Protein AF-A0A067PZL8-F1 (afdb_monomer)

Radius of gyration: 20.82 Å; Cα contacts (8 Å, |Δi|>4): 87; chains: 1; bounding box: 60×32×52 Å

pLDDT: mean 76.13, std 16.96, range [37.19, 97.25]

Solvent-accessible surface area (backbone atoms only — not comparable to full-atom values): 8693 Å² total; per-residue (Å²): 129,92,82,82,88,76,84,77,50,92,86,81,58,78,81,90,49,63,36,26,36,32,32,42,89,83,39,76,43,82,47,60,41,61,70,48,43,75,84,27,68,65,47,45,54,50,44,66,73,68,46,89,41,34,94,93,48,44,49,73,38,87,88,40,49,57,69,58,50,53,54,52,46,44,72,69,36,77,72,60,68,80,75,63,91,66,99,60,77,64,63,60,61,50,48,51,50,49,49,49,5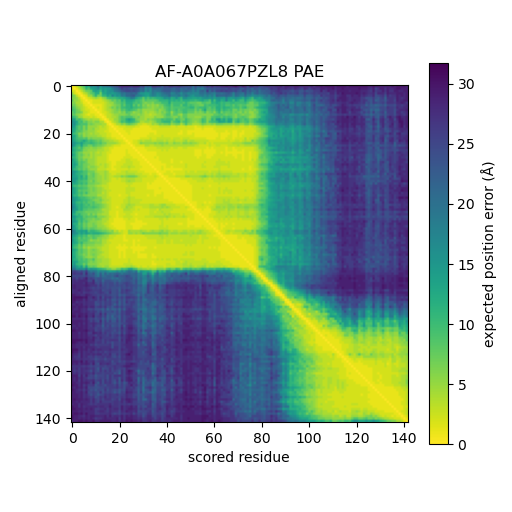3,45,49,52,47,50,51,51,46,53,57,45,70,43,89,67,78,83,49,72,70,56,40,69,74,62,34,69,70,53,46,52,53,45,53,48,54,42,57,77,76,105

Organism: NCBI:txid933084

Structure (mmCIF, N/CA/C/O backbone):
data_AF-A0A067PZL8-F1
#
_entry.id   AF-A0A067PZL8-F1
#
loop_
_atom_site.group_PDB
_atom_site.id
_atom_site.type_symbol
_atom_site.label_atom_id
_atom_site.label_alt_id
_atom_site.label_comp_id
_atom_site.label_asym_id
_atom_site.label_entity_id
_atom_site.label_seq_id
_atom_site.pdbx_PDB_ins_code
_atom_site.Cartn_x
_atom_site.Ca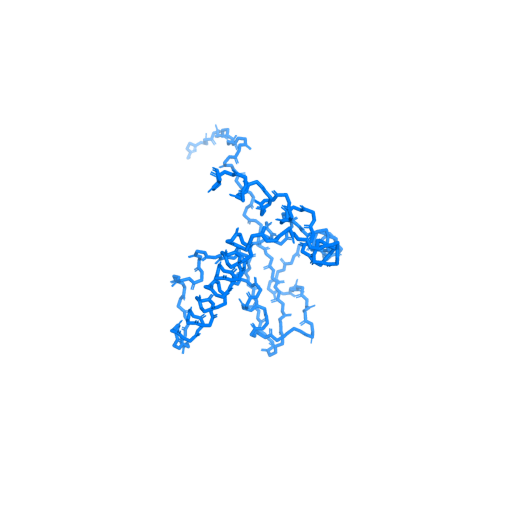rtn_y
_atom_site.Cartn_z
_atom_site.occupancy
_atom_site.B_iso_or_equiv
_atom_site.auth_seq_id
_atom_site.auth_comp_id
_atom_site.auth_asym_id
_atom_site.auth_atom_id
_atom_site.pdbx_PDB_model_num
ATOM 1 N N . THR A 1 1 ? 37.450 18.765 -4.321 1.00 49.88 1 THR A N 1
ATOM 2 C CA . THR A 1 1 ? 36.193 18.873 -3.545 1.00 49.88 1 THR A CA 1
ATOM 3 C C . THR A 1 1 ? 36.435 18.265 -2.181 1.00 49.88 1 THR A C 1
ATOM 5 O O . THR A 1 1 ? 37.011 17.182 -2.153 1.00 49.88 1 THR A O 1
ATOM 8 N N . PRO A 1 2 ? 36.095 18.931 -1.064 1.00 54.38 2 PRO A N 1
ATOM 9 C CA . PRO A 1 2 ? 36.247 18.317 0.251 1.00 54.38 2 PRO A CA 1
ATOM 10 C C . PRO A 1 2 ? 35.328 17.092 0.353 1.00 54.38 2 PRO A C 1
ATOM 12 O O . PRO A 1 2 ? 34.160 17.152 -0.030 1.00 54.38 2 PRO A O 1
ATOM 15 N N . VAL A 1 3 ? 35.878 15.972 0.822 1.00 67.19 3 VAL A N 1
ATOM 16 C CA . VAL A 1 3 ? 35.130 14.735 1.067 1.00 67.19 3 VAL A CA 1
ATOM 17 C C . VAL A 1 3 ? 34.622 14.794 2.501 1.00 67.19 3 VAL A C 1
ATOM 19 O O . VAL A 1 3 ? 35.413 14.781 3.440 1.00 67.19 3 VAL A O 1
ATOM 22 N N . PHE A 1 4 ? 33.306 14.894 2.673 1.00 73.44 4 PHE A N 1
ATOM 23 C CA . PHE A 1 4 ? 32.678 14.862 3.990 1.00 73.44 4 PHE A CA 1
ATOM 24 C C . PHE A 1 4 ? 32.403 13.415 4.399 1.00 73.44 4 PHE A C 1
ATOM 26 O O . PHE A 1 4 ? 31.671 12.695 3.722 1.00 73.44 4 PHE A O 1
ATOM 33 N N . THR A 1 5 ? 32.952 12.993 5.532 1.00 75.12 5 THR A N 1
ATOM 34 C CA . THR A 1 5 ? 32.583 11.745 6.205 1.00 75.12 5 THR A CA 1
ATOM 35 C C . THR A 1 5 ? 31.491 12.041 7.233 1.00 75.12 5 THR A C 1
ATOM 37 O O . THR A 1 5 ? 31.762 12.412 8.371 1.00 75.12 5 THR A O 1
ATOM 40 N N . ALA A 1 6 ? 30.225 11.913 6.827 1.00 82.94 6 ALA A N 1
ATOM 41 C CA . ALA A 1 6 ? 29.077 12.110 7.714 1.00 82.94 6 ALA A CA 1
ATOM 42 C C . ALA A 1 6 ? 28.633 10.784 8.355 1.00 82.94 6 ALA A C 1
ATOM 44 O O . ALA A 1 6 ? 28.420 9.789 7.657 1.00 82.94 6 ALA A O 1
ATOM 45 N N . LYS A 1 7 ? 28.446 10.766 9.683 1.00 88.06 7 LYS A N 1
ATOM 46 C CA . LYS A 1 7 ? 27.805 9.640 10.380 1.00 88.06 7 LYS A CA 1
ATOM 47 C C . LYS A 1 7 ? 26.302 9.677 10.094 1.00 88.06 7 LYS A C 1
ATOM 49 O O . LYS A 1 7 ? 25.656 10.707 10.267 1.00 88.06 7 LYS A O 1
ATOM 54 N N . LYS A 1 8 ? 25.740 8.543 9.676 1.00 86.62 8 LYS A N 1
ATOM 55 C CA . LYS A 1 8 ? 24.291 8.383 9.505 1.00 86.62 8 LYS A CA 1
ATOM 56 C C . LYS A 1 8 ? 23.610 8.386 10.872 1.00 86.62 8 LYS A C 1
ATOM 58 O O . LYS A 1 8 ? 24.098 7.746 11.803 1.00 86.62 8 LYS A O 1
ATOM 63 N N . HIS A 1 9 ? 22.490 9.093 10.985 1.00 81.38 9 HIS A N 1
ATOM 64 C CA . HIS A 1 9 ? 21.684 9.069 12.200 1.00 81.38 9 HIS A CA 1
ATOM 65 C C . HIS A 1 9 ? 21.006 7.701 12.343 1.00 81.38 9 HIS A C 1
ATOM 67 O O . HIS A 1 9 ? 20.399 7.213 11.399 1.00 81.38 9 HIS A O 1
ATOM 73 N N . GLU A 1 10 ? 21.071 7.089 13.522 1.00 72.81 10 GLU A N 1
ATOM 74 C CA . GLU A 1 10 ? 20.609 5.707 13.731 1.00 72.81 10 GLU A CA 1
ATOM 75 C C . GLU A 1 10 ? 19.084 5.565 13.570 1.00 72.81 10 GLU A C 1
ATOM 77 O O . GLU A 1 10 ? 18.612 4.609 12.966 1.00 72.81 10 GLU A O 1
ATOM 82 N N . THR A 1 11 ? 18.317 6.557 14.035 1.00 53.03 11 THR A N 1
ATOM 83 C CA . THR A 1 11 ? 16.843 6.573 13.940 1.00 53.03 11 THR A CA 1
ATOM 84 C C . THR A 1 11 ? 16.280 7.300 12.712 1.00 53.03 11 THR A C 1
ATOM 86 O O . THR A 1 11 ? 15.305 6.846 12.125 1.00 53.03 11 THR A O 1
ATOM 89 N N . PHE A 1 12 ? 16.871 8.434 12.319 1.00 70.94 12 PHE A N 1
ATOM 90 C CA . PHE A 1 12 ? 16.334 9.342 11.296 1.00 70.94 12 PHE A CA 1
ATOM 91 C C . PHE A 1 12 ? 17.168 9.345 10.004 1.00 70.94 12 PHE A C 1
ATOM 93 O O . PHE A 1 12 ? 17.343 10.379 9.365 1.00 70.94 12 PHE A O 1
ATOM 100 N N . TYR A 1 13 ? 17.708 8.186 9.618 1.00 73.06 13 TYR A N 1
ATOM 101 C CA . TYR A 1 13 ? 18.316 7.960 8.303 1.00 73.06 13 TYR A CA 1
ATOM 102 C C . TYR A 1 13 ? 17.519 6.880 7.570 1.00 73.06 13 TYR A C 1
ATOM 104 O O . TYR A 1 13 ? 17.879 5.702 7.548 1.00 73.06 13 TYR A O 1
ATOM 112 N N . PHE A 1 14 ? 16.368 7.284 7.038 1.00 71.06 14 PHE A N 1
ATOM 113 C CA . PHE A 1 14 ? 15.442 6.367 6.386 1.00 71.06 14 PHE A CA 1
ATOM 114 C C . PHE A 1 14 ? 16.007 5.853 5.061 1.00 71.06 14 PHE A C 1
ATOM 116 O O . PHE A 1 14 ? 16.685 6.575 4.328 1.00 71.06 14 PHE A O 1
ATOM 123 N N . ARG A 1 15 ? 15.712 4.588 4.751 1.00 68.62 15 ARG A N 1
ATOM 124 C CA . ARG A 1 15 ? 15.950 4.029 3.421 1.00 68.62 15 ARG A CA 1
ATOM 125 C C . ARG A 1 15 ? 14.792 4.441 2.519 1.00 68.62 15 ARG A C 1
ATOM 127 O O . ARG A 1 15 ? 13.658 4.035 2.754 1.00 68.62 15 ARG A O 1
ATOM 134 N N . ASP A 1 16 ? 15.089 5.274 1.528 1.00 72.81 16 ASP A N 1
ATOM 135 C CA . ASP A 1 16 ? 14.128 5.765 0.536 1.00 72.81 16 ASP A CA 1
ATOM 136 C C . ASP A 1 16 ? 13.915 4.720 -0.574 1.00 72.81 16 ASP A C 1
ATOM 138 O O . ASP A 1 16 ? 14.299 4.892 -1.731 1.00 72.81 16 ASP A O 1
ATOM 142 N N . GLU A 1 17 ? 13.413 3.549 -0.184 1.00 86.31 17 GLU A N 1
ATOM 143 C CA . GLU A 1 17 ? 13.189 2.439 -1.106 1.00 86.31 17 GLU A CA 1
ATOM 144 C C . GLU A 1 17 ? 11.825 2.602 -1.790 1.00 86.31 17 GLU A C 1
ATOM 146 O O . GLU A 1 17 ? 10.765 2.504 -1.167 1.00 86.31 17 GLU A O 1
ATOM 151 N N . MET A 1 18 ? 11.858 2.869 -3.098 1.00 89.94 18 MET A N 1
ATOM 152 C CA . MET A 1 18 ? 10.663 2.975 -3.934 1.00 89.94 18 MET A CA 1
ATOM 153 C C . MET A 1 18 ? 10.330 1.632 -4.581 1.00 89.94 18 MET A C 1
ATOM 155 O O . MET A 1 18 ? 11.210 0.918 -5.064 1.00 89.94 18 MET A O 1
ATOM 159 N N . VAL A 1 19 ? 9.040 1.329 -4.655 1.00 94.19 19 VAL A N 1
ATOM 160 C CA . VAL A 1 19 ? 8.478 0.162 -5.329 1.00 94.19 19 VAL A CA 1
ATOM 161 C C . VAL A 1 19 ? 7.579 0.600 -6.484 1.00 94.19 19 VAL A C 1
ATOM 163 O O . VAL A 1 19 ? 6.861 1.602 -6.394 1.00 94.19 19 VAL A O 1
ATOM 166 N N . PHE A 1 20 ? 7.642 -0.153 -7.580 1.00 96.75 20 PHE A N 1
ATOM 167 C CA . PHE A 1 20 ? 6.864 0.074 -8.791 1.00 96.75 20 PHE A CA 1
ATOM 168 C C . PHE A 1 20 ? 5.788 -1.002 -8.920 1.00 96.75 20 PHE A C 1
ATOM 170 O O . PHE A 1 20 ? 6.115 -2.188 -9.006 1.00 96.75 20 PHE A O 1
ATOM 177 N N . PHE A 1 21 ? 4.521 -0.596 -8.958 1.00 96.00 21 PHE A N 1
ATOM 178 C CA . PHE A 1 21 ? 3.377 -1.481 -9.178 1.00 96.00 21 PHE A CA 1
ATOM 179 C C . PHE A 1 21 ? 2.723 -1.186 -10.521 1.00 96.00 21 PHE A C 1
ATOM 181 O O . PHE A 1 21 ? 2.489 -0.024 -10.838 1.00 96.00 21 PHE A O 1
ATOM 188 N N . LEU A 1 22 ? 2.390 -2.225 -11.282 1.00 95.62 22 LEU A N 1
ATOM 189 C CA . LEU A 1 22 ? 1.569 -2.115 -12.486 1.00 95.62 22 LEU A CA 1
ATOM 190 C C . LEU A 1 22 ? 0.168 -2.636 -12.167 1.00 95.62 22 LEU A C 1
ATOM 192 O O . LEU A 1 22 ? 0.010 -3.801 -11.801 1.00 95.62 22 LEU A O 1
ATOM 196 N N . VAL A 1 23 ? -0.824 -1.762 -12.265 1.00 93.50 23 VAL A N 1
ATOM 197 C CA . VAL A 1 23 ? -2.232 -2.015 -11.919 1.00 93.50 23 VAL A CA 1
ATOM 198 C C . VAL A 1 23 ? -3.057 -2.083 -13.217 1.00 93.50 23 VAL A C 1
ATOM 200 O O . VAL A 1 23 ? -2.521 -1.809 -14.293 1.00 93.50 23 VAL A O 1
ATOM 203 N N . LEU A 1 24 ? -4.336 -2.481 -13.148 1.00 86.06 24 LEU A N 1
ATOM 204 C CA . LEU A 1 24 ? -5.243 -2.473 -14.306 1.00 86.06 24 LEU A CA 1
ATOM 205 C C . LEU A 1 24 ? -5.209 -1.139 -15.073 1.00 86.06 24 LEU A C 1
ATOM 207 O O . LEU A 1 24 ? -4.910 -0.091 -14.502 1.00 86.06 24 LEU A O 1
ATOM 211 N N . GLU A 1 25 ? -5.553 -1.208 -16.363 1.00 89.50 25 GLU A N 1
ATOM 212 C CA . GLU A 1 25 ? -5.431 -0.094 -17.321 1.00 89.50 25 GLU A CA 1
ATOM 213 C C . GLU A 1 25 ? -3.968 0.355 -17.521 1.00 89.50 25 GLU A C 1
ATOM 215 O O . GLU A 1 25 ? -3.693 1.541 -17.688 1.00 89.50 25 GLU A O 1
ATOM 220 N N . ASP A 1 26 ? -3.024 -0.596 -17.449 1.00 92.50 26 ASP A N 1
ATOM 221 C CA . ASP A 1 26 ? -1.578 -0.402 -17.654 1.00 92.50 26 ASP A CA 1
ATOM 222 C C . ASP A 1 26 ? -0.994 0.789 -16.876 1.00 92.50 26 ASP A C 1
ATOM 224 O O . ASP A 1 26 ? -0.079 1.487 -17.320 1.00 92.50 26 ASP A O 1
ATOM 228 N N . THR A 1 27 ? -1.535 1.032 -15.680 1.00 92.69 27 THR A N 1
ATOM 229 C CA . THR A 1 27 ? -1.185 2.204 -14.882 1.00 92.69 27 THR A CA 1
ATOM 230 C C . THR A 1 27 ? -0.070 1.870 -13.902 1.00 92.69 27 THR A C 1
ATOM 232 O O . THR A 1 27 ? -0.214 1.020 -13.018 1.00 92.69 27 THR A O 1
ATOM 235 N N . LEU A 1 28 ? 1.058 2.564 -14.060 1.00 96.06 28 LEU A N 1
ATOM 236 C CA . LEU A 1 28 ? 2.248 2.394 -13.237 1.00 96.06 28 LEU A CA 1
ATOM 237 C C . LEU A 1 28 ? 2.222 3.336 -12.026 1.00 96.06 28 LEU A C 1
ATOM 239 O O . LEU A 1 28 ? 2.139 4.556 -12.163 1.00 96.06 28 LEU A O 1
ATOM 243 N N . PHE A 1 29 ? 2.370 2.770 -10.834 1.00 94.12 29 PHE A N 1
ATOM 244 C CA . PHE A 1 29 ? 2.493 3.494 -9.575 1.00 94.12 29 PHE A CA 1
ATOM 245 C C . PHE A 1 29 ? 3.914 3.384 -9.037 1.00 94.12 29 PHE A C 1
ATOM 247 O O . PHE A 1 29 ? 4.486 2.297 -9.013 1.00 94.12 29 PHE A O 1
ATOM 254 N N . LYS A 1 30 ? 4.451 4.499 -8.536 1.00 94.69 30 LYS A N 1
ATOM 255 C CA . LYS A 1 30 ? 5.732 4.560 -7.826 1.00 94.69 30 LYS A CA 1
ATOM 256 C C . LYS A 1 30 ? 5.491 5.076 -6.408 1.00 94.69 30 LYS A C 1
ATOM 258 O O . LYS A 1 30 ? 5.115 6.232 -6.230 1.00 94.69 30 LYS A O 1
ATOM 263 N N . VAL A 1 31 ? 5.690 4.223 -5.408 1.00 92.44 31 VAL A N 1
ATOM 264 C CA . VAL A 1 31 ? 5.382 4.495 -3.987 1.00 92.44 31 VAL A CA 1
ATOM 265 C C . VAL A 1 31 ? 6.498 3.965 -3.081 1.00 92.44 31 VAL A C 1
ATOM 267 O O . VAL A 1 31 ? 7.369 3.250 -3.558 1.00 92.44 31 VAL A O 1
ATOM 270 N N . HIS A 1 32 ? 6.514 4.311 -1.793 1.00 90.06 32 HIS A N 1
ATOM 271 C CA . HIS A 1 32 ? 7.570 3.863 -0.871 1.00 90.06 32 HIS A CA 1
ATOM 272 C C . HIS A 1 32 ? 7.251 2.462 -0.344 1.00 90.06 32 HIS A C 1
ATOM 274 O O . HIS A 1 32 ? 6.150 2.241 0.167 1.00 90.06 32 HIS A O 1
ATOM 280 N N . SER A 1 33 ? 8.210 1.537 -0.400 1.00 91.31 33 SER A N 1
ATOM 281 C CA . SER A 1 33 ? 8.025 0.158 0.071 1.00 91.31 33 SER A CA 1
ATOM 282 C C . SER A 1 33 ? 7.757 0.094 1.577 1.00 91.31 33 SER A C 1
ATOM 284 O O . SER A 1 33 ? 6.959 -0.729 2.025 1.00 91.31 33 SER A O 1
ATOM 286 N N . PHE A 1 34 ? 8.339 1.027 2.342 1.00 87.31 34 PHE A N 1
ATOM 287 C CA . PHE A 1 34 ? 8.235 1.107 3.799 1.00 87.31 34 PHE A CA 1
ATOM 288 C C . PHE A 1 34 ? 6.800 0.936 4.318 1.00 87.31 34 PHE A C 1
ATOM 290 O O . PHE A 1 34 ? 6.570 0.128 5.215 1.00 87.31 34 PHE A O 1
ATOM 297 N N . PHE A 1 35 ? 5.822 1.645 3.744 1.00 85.88 35 PHE A N 1
ATOM 298 C CA . PHE A 1 35 ? 4.435 1.601 4.229 1.00 85.88 35 PHE A CA 1
ATOM 299 C C . PHE A 1 35 ? 3.741 0.260 3.973 1.00 85.88 35 PHE A C 1
ATOM 301 O O . PHE A 1 35 ? 2.820 -0.099 4.698 1.00 85.88 35 PHE A O 1
ATOM 308 N N . PHE A 1 36 ? 4.196 -0.494 2.974 1.00 88.88 36 PHE A N 1
ATOM 309 C CA . PHE A 1 36 ? 3.697 -1.834 2.686 1.00 88.88 36 PHE A CA 1
ATOM 310 C C . PHE A 1 36 ? 4.373 -2.864 3.589 1.00 88.88 36 PHE A C 1
ATOM 312 O O . PHE A 1 36 ? 3.730 -3.788 4.071 1.00 88.88 36 PHE A O 1
ATOM 319 N N . GLU A 1 37 ? 5.671 -2.708 3.843 1.00 87.38 37 GLU A N 1
ATOM 320 C CA . GLU A 1 37 ? 6.462 -3.682 4.595 1.00 87.38 37 GLU A CA 1
ATOM 32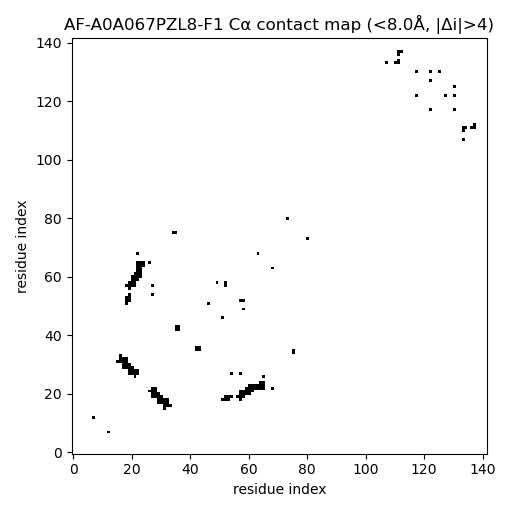1 C C . GLU A 1 37 ? 6.298 -3.579 6.109 1.00 87.38 37 GLU A C 1
ATOM 323 O O . GLU A 1 37 ? 6.470 -4.591 6.794 1.00 87.38 37 GLU A O 1
ATOM 328 N N . ARG A 1 38 ? 5.985 -2.379 6.622 1.00 82.88 38 ARG A N 1
ATOM 329 C CA . ARG A 1 38 ? 5.917 -2.085 8.061 1.00 82.88 38 ARG A CA 1
ATOM 330 C C . ARG A 1 38 ? 5.055 -3.106 8.804 1.00 82.88 38 ARG A C 1
ATOM 332 O O . ARG A 1 38 ? 5.548 -3.748 9.728 1.00 82.88 38 ARG A O 1
ATOM 339 N N . ASP A 1 39 ? 3.830 -3.315 8.321 1.00 78.38 39 ASP A N 1
ATOM 340 C CA . ASP A 1 39 ? 2.810 -4.117 9.011 1.00 78.38 39 ASP A CA 1
AT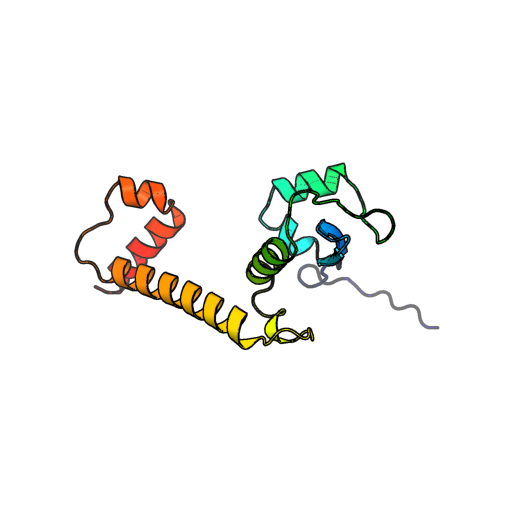OM 341 C C . ASP A 1 39 ? 2.288 -5.305 8.179 1.00 78.38 39 ASP A C 1
ATOM 343 O O . ASP A 1 39 ? 1.346 -5.979 8.586 1.00 78.38 39 ASP A O 1
ATOM 347 N N . SER A 1 40 ? 2.881 -5.601 7.013 1.00 85.25 40 SER A N 1
ATOM 348 C CA . SER A 1 40 ? 2.416 -6.694 6.146 1.00 85.25 40 SER A CA 1
ATOM 349 C C . SER A 1 40 ? 3.507 -7.719 5.854 1.00 85.25 40 SER A C 1
ATOM 351 O O . SER A 1 40 ? 4.437 -7.495 5.077 1.00 85.25 40 SER A O 1
ATOM 353 N N . GLU A 1 41 ? 3.371 -8.913 6.435 1.00 89.12 41 GLU A N 1
ATOM 354 C CA . GLU A 1 41 ? 4.196 -10.061 6.045 1.00 89.12 41 GLU A CA 1
ATOM 355 C C . GLU A 1 41 ? 4.023 -10.415 4.565 1.00 89.12 41 GLU A C 1
ATOM 357 O O . GLU A 1 41 ? 5.008 -10.717 3.890 1.00 89.12 41 GLU A O 1
ATOM 362 N N . TYR A 1 42 ? 2.800 -10.296 4.048 1.00 90.31 42 TYR A N 1
ATOM 363 C CA . TYR A 1 42 ? 2.490 -10.558 2.649 1.00 90.31 42 TYR A CA 1
ATOM 364 C C . TYR A 1 42 ? 3.330 -9.693 1.703 1.00 90.31 42 TYR A C 1
ATOM 366 O O . TYR A 1 42 ? 4.010 -10.234 0.829 1.00 90.31 42 TYR A O 1
ATOM 374 N N . PHE A 1 43 ? 3.356 -8.370 1.904 1.00 89.88 43 PHE A N 1
ATOM 375 C CA . PHE A 1 43 ? 4.163 -7.486 1.058 1.00 89.88 43 PHE A CA 1
ATOM 376 C C . PHE A 1 43 ? 5.662 -7.721 1.244 1.00 89.88 43 PHE A C 1
ATOM 378 O O . PHE A 1 43 ? 6.386 -7.779 0.253 1.00 89.88 43 PHE A O 1
ATOM 385 N N . ARG A 1 44 ? 6.132 -7.985 2.472 1.00 92.19 44 ARG A N 1
ATOM 386 C CA . ARG A 1 44 ? 7.539 -8.364 2.698 1.00 92.19 44 ARG A CA 1
ATOM 387 C C . ARG A 1 44 ? 7.924 -9.627 1.920 1.00 92.19 44 ARG A C 1
ATOM 389 O O . ARG A 1 44 ? 8.981 -9.672 1.295 1.00 92.19 44 ARG A O 1
ATOM 396 N N . ALA A 1 45 ? 7.086 -10.663 1.9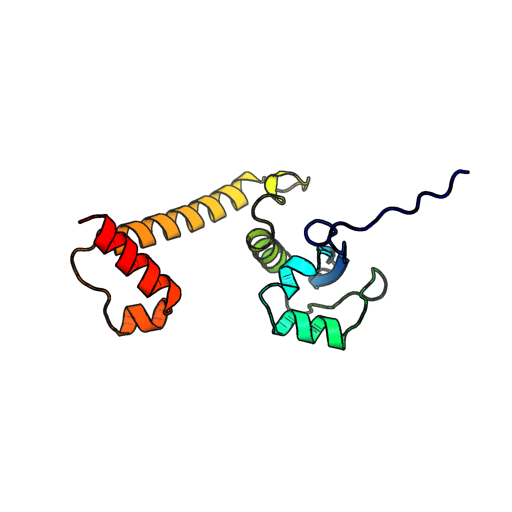38 1.00 91.50 45 ALA A N 1
ATOM 397 C CA . ALA A 1 45 ? 7.327 -11.894 1.188 1.00 91.50 45 ALA A CA 1
ATOM 398 C C . ALA A 1 45 ? 7.258 -11.663 -0.330 1.00 91.50 45 ALA A C 1
ATOM 400 O O . ALA A 1 45 ? 8.114 -12.154 -1.070 1.00 91.50 45 ALA A O 1
ATOM 401 N N . MET A 1 46 ? 6.282 -10.875 -0.790 1.00 91.44 46 MET A N 1
ATOM 402 C CA . MET A 1 46 ? 6.133 -10.487 -2.192 1.00 91.44 46 MET A CA 1
ATOM 403 C C . MET A 1 46 ? 7.379 -9.760 -2.708 1.00 91.44 46 MET A C 1
ATOM 405 O O . MET A 1 46 ? 7.916 -10.151 -3.744 1.00 91.44 46 MET A O 1
ATOM 409 N N . PHE A 1 47 ? 7.871 -8.757 -1.979 1.00 93.62 47 PHE A N 1
ATOM 410 C CA . PHE A 1 47 ? 9.032 -7.962 -2.382 1.00 93.62 47 PHE A CA 1
ATOM 411 C C . PHE A 1 47 ? 10.318 -8.780 -2.354 1.00 93.62 47 PHE A C 1
ATOM 413 O O . PHE A 1 47 ? 11.098 -8.707 -3.299 1.00 93.62 47 PHE A O 1
ATOM 420 N N . ARG A 1 48 ? 10.510 -9.647 -1.349 1.00 92.75 48 ARG A N 1
ATOM 421 C CA . ARG A 1 48 ? 11.648 -10.582 -1.332 1.00 92.75 48 ARG A CA 1
ATOM 422 C C . ARG A 1 48 ? 11.659 -11.505 -2.548 1.00 92.75 48 ARG A C 1
ATOM 424 O O . ARG A 1 48 ? 12.715 -11.725 -3.129 1.00 92.75 48 ARG A O 1
ATOM 431 N N . ARG A 1 49 ? 10.496 -12.037 -2.937 1.00 94.50 49 ARG A N 1
ATOM 432 C CA . ARG A 1 49 ? 10.379 -12.939 -4.091 1.00 94.50 49 ARG A CA 1
ATOM 433 C C . ARG A 1 49 ? 10.578 -12.211 -5.419 1.00 94.50 49 ARG A C 1
ATOM 435 O O . ARG A 1 49 ? 11.158 -12.779 -6.336 1.00 94.50 49 ARG A O 1
ATOM 442 N N . HIS A 1 50 ? 10.087 -10.978 -5.532 1.00 94.31 50 HIS A N 1
ATOM 443 C CA . HIS A 1 50 ? 10.231 -10.180 -6.753 1.00 94.31 50 HIS A CA 1
ATOM 444 C C . HIS A 1 50 ? 11.637 -9.588 -6.905 1.00 94.31 50 HIS A C 1
ATOM 446 O O . HIS A 1 50 ? 12.138 -9.445 -8.023 1.00 94.31 50 HIS A O 1
ATOM 452 N N . GLY A 1 51 ? 12.282 -9.232 -5.795 1.00 91.50 51 GLY A N 1
ATOM 453 C CA . GLY A 1 51 ? 13.488 -8.409 -5.769 1.00 91.50 51 GLY A CA 1
ATOM 454 C C . GLY A 1 51 ? 13.194 -6.945 -6.117 1.00 91.50 51 GLY A C 1
ATOM 455 O O . GLY A 1 51 ? 12.051 -6.493 -6.081 1.00 91.50 51 GLY A O 1
ATOM 456 N N . THR A 1 52 ? 14.227 -6.195 -6.499 1.00 91.44 52 THR A N 1
ATOM 457 C CA . THR A 1 52 ? 14.119 -4.756 -6.792 1.00 91.44 52 THR A CA 1
ATOM 458 C C . THR A 1 52 ? 13.223 -4.477 -8.000 1.00 91.44 52 THR A C 1
ATOM 460 O O . THR A 1 52 ? 13.577 -4.822 -9.130 1.00 91.44 52 THR A O 1
ATOM 463 N N . SER A 1 53 ? 12.069 -3.849 -7.783 1.00 94.75 53 SER A N 1
ATOM 464 C CA . SER A 1 53 ? 11.190 -3.398 -8.868 1.00 94.75 53 SER A CA 1
ATOM 465 C C . SER A 1 53 ? 11.726 -2.136 -9.552 1.00 94.75 53 SER A C 1
ATOM 467 O O . SER A 1 53 ? 12.381 -1.316 -8.910 1.00 94.75 53 SER A O 1
ATOM 469 N N . SER A 1 54 ? 11.379 -1.943 -10.821 1.00 95.19 54 SER A N 1
ATOM 470 C CA . SER A 1 54 ? 11.689 -0.747 -11.618 1.00 95.19 54 SER A CA 1
ATOM 471 C C . SER A 1 54 ? 10.534 -0.427 -12.570 1.00 95.19 54 SER A C 1
ATOM 473 O O . SER A 1 54 ? 9.612 -1.229 -12.705 1.00 95.19 54 SER A O 1
ATOM 475 N N . GLU A 1 55 ? 10.604 0.697 -13.288 1.00 95.06 55 GLU A N 1
ATOM 476 C CA . GLU A 1 55 ? 9.643 1.025 -14.359 1.00 95.06 55 GLU A CA 1
ATOM 477 C C . GLU A 1 55 ? 9.569 -0.069 -15.433 1.00 95.06 55 GLU A C 1
ATOM 479 O O . GLU A 1 55 ? 8.493 -0.404 -15.915 1.00 95.06 55 GLU A O 1
ATOM 484 N N . SER A 1 56 ? 10.712 -0.677 -15.761 1.00 96.12 56 SER A N 1
ATOM 485 C CA . SER A 1 56 ? 10.824 -1.783 -16.717 1.00 96.12 56 SER A CA 1
ATOM 486 C C . SER A 1 56 ? 10.506 -3.161 -16.128 1.00 96.12 56 SER A C 1
ATOM 488 O O . SER A 1 56 ? 10.382 -4.131 -16.873 1.00 96.12 56 SER A O 1
ATOM 490 N N . ARG A 1 57 ? 10.401 -3.277 -14.798 1.00 96.50 57 ARG A N 1
ATOM 491 C CA . ARG A 1 57 ? 10.144 -4.539 -14.089 1.00 96.50 57 ARG A CA 1
ATOM 492 C C . ARG A 1 57 ? 9.236 -4.325 -12.867 1.00 96.50 57 ARG A C 1
ATOM 494 O O . ARG A 1 57 ? 9.662 -4.582 -11.729 1.00 96.50 57 ARG A O 1
ATOM 501 N N . PRO A 1 58 ? 8.000 -3.838 -13.071 1.00 97.25 58 PRO A N 1
ATOM 502 C CA . PRO A 1 58 ? 7.083 -3.570 -11.975 1.00 97.25 58 PRO A CA 1
ATOM 503 C C . PRO A 1 58 ? 6.531 -4.865 -11.370 1.00 97.25 58 PRO A C 1
ATOM 505 O O . PRO A 1 58 ? 6.573 -5.937 -11.977 1.00 97.25 58 PRO A O 1
ATOM 508 N N . ILE A 1 59 ? 5.988 -4.760 -10.161 1.00 96.31 59 ILE A N 1
ATOM 509 C CA . ILE A 1 59 ? 5.165 -5.803 -9.549 1.00 96.31 59 ILE A CA 1
ATOM 510 C C . ILE A 1 59 ? 3.761 -5.691 -10.144 1.00 96.31 59 ILE A C 1
ATOM 512 O O . ILE A 1 59 ? 3.074 -4.692 -9.939 1.00 96.31 59 ILE A O 1
ATOM 516 N N . VAL A 1 60 ? 3.335 -6.706 -10.891 1.00 95.19 60 VAL A N 1
ATOM 517 C CA . VAL A 1 60 ? 2.043 -6.690 -11.591 1.00 95.19 60 VAL A CA 1
ATOM 518 C C . VAL A 1 60 ? 0.915 -7.132 -10.656 1.00 95.19 60 VAL A C 1
ATOM 520 O O . VAL A 1 60 ? 0.958 -8.224 -10.090 1.00 95.19 60 VAL A O 1
ATOM 523 N N . LEU A 1 61 ? -0.117 -6.298 -10.536 1.00 91.81 61 LEU A N 1
ATOM 524 C CA . LEU A 1 61 ? -1.346 -6.544 -9.784 1.00 91.81 61 LEU A CA 1
ATOM 525 C C . LEU A 1 61 ? -2.524 -6.683 -10.762 1.00 91.81 61 LEU A C 1
ATOM 527 O O . LEU A 1 61 ? -3.355 -5.788 -10.902 1.00 91.81 61 LEU A O 1
ATOM 531 N N . CYS A 1 62 ? -2.592 -7.824 -11.452 1.00 83.44 62 CYS A N 1
ATOM 532 C CA . CYS A 1 62 ? -3.489 -8.056 -12.594 1.00 83.44 62 CYS A CA 1
ATOM 533 C C . CYS A 1 62 ? -4.998 -7.996 -12.295 1.00 83.44 62 CYS A C 1
ATOM 535 O O . CYS A 1 62 ? -5.780 -7.853 -13.225 1.00 83.44 62 CYS A O 1
ATOM 537 N N . ASN A 1 63 ? -5.413 -8.079 -11.028 1.00 84.25 63 ASN A N 1
ATOM 538 C CA . ASN A 1 63 ? -6.826 -8.079 -10.621 1.00 84.25 63 ASN A CA 1
ATOM 539 C C . ASN A 1 63 ? -7.181 -6.903 -9.700 1.00 84.25 63 ASN A C 1
ATOM 541 O O . ASN A 1 63 ? -8.168 -6.957 -8.968 1.00 84.25 63 ASN A O 1
ATOM 545 N N . VAL A 1 64 ? -6.356 -5.856 -9.681 1.00 84.88 64 VAL A N 1
ATOM 546 C CA . VAL A 1 64 ? -6.573 -4.685 -8.830 1.00 84.88 64 VAL A CA 1
ATOM 547 C C . VAL A 1 64 ? -6.964 -3.510 -9.714 1.00 84.88 64 VAL A C 1
ATOM 549 O O . VAL A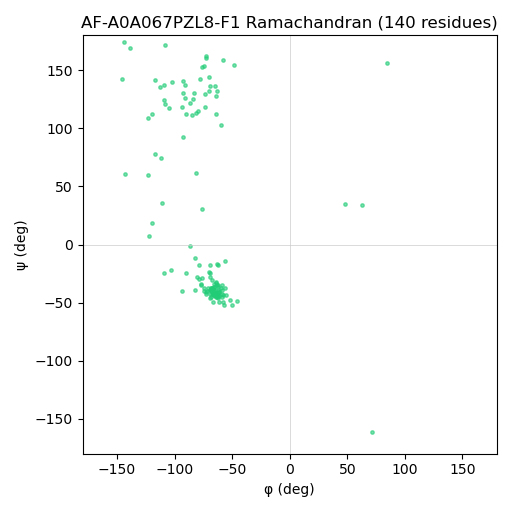 1 64 ? -6.242 -3.170 -10.644 1.00 84.88 64 VAL A O 1
ATOM 552 N N . SER A 1 65 ? -8.113 -2.891 -9.437 1.00 85.44 65 SER A N 1
ATOM 553 C CA . SER A 1 65 ? -8.513 -1.657 -10.123 1.00 85.44 65 SER A CA 1
ATOM 554 C C . SER A 1 65 ? -7.699 -0.465 -9.619 1.00 85.44 65 SER A C 1
ATOM 556 O O . SER A 1 65 ? -7.284 -0.442 -8.455 1.00 85.44 65 SER A O 1
ATOM 558 N N . ILE A 1 66 ? -7.542 0.560 -10.460 1.00 83.12 66 ILE A N 1
ATOM 559 C CA . ILE A 1 66 ? -6.932 1.838 -10.063 1.00 83.12 66 ILE A CA 1
ATOM 560 C C . ILE A 1 66 ? -7.606 2.383 -8.800 1.00 83.12 66 ILE A C 1
ATOM 562 O O . ILE A 1 66 ? -6.923 2.717 -7.839 1.00 83.12 66 ILE A O 1
ATOM 566 N N . MET A 1 67 ? -8.941 2.404 -8.761 1.00 80.75 67 MET A N 1
ATOM 567 C CA . MET A 1 67 ? -9.704 2.951 -7.632 1.00 80.75 67 MET A CA 1
ATOM 568 C C . MET A 1 67 ? -9.449 2.203 -6.320 1.00 80.75 67 MET A C 1
ATOM 570 O O . MET A 1 67 ? -9.333 2.818 -5.257 1.00 80.75 67 MET A O 1
ATOM 574 N N . SER A 1 68 ? -9.358 0.872 -6.380 1.00 79.06 68 SER A N 1
ATOM 575 C CA . SER A 1 68 ? -9.044 0.041 -5.215 1.00 79.06 68 SER A CA 1
ATOM 576 C C . SER A 1 68 ? -7.627 0.315 -4.717 1.00 79.06 68 SER A C 1
ATOM 578 O O . SER A 1 68 ? -7.416 0.435 -3.511 1.00 79.06 68 SER A O 1
ATOM 580 N N . PHE A 1 69 ? -6.666 0.458 -5.635 1.00 87.31 69 PHE A N 1
ATOM 581 C CA . PHE A 1 69 ? -5.285 0.759 -5.274 1.00 87.31 69 PHE A CA 1
ATOM 582 C C . PHE A 1 69 ? -5.133 2.180 -4.714 1.00 87.31 69 PHE A C 1
ATOM 584 O O . PHE A 1 69 ? -4.500 2.348 -3.679 1.00 87.31 69 PHE A O 1
ATOM 591 N N . GLU A 1 70 ? -5.779 3.188 -5.308 1.00 85.44 70 GLU A N 1
ATOM 592 C CA . GLU A 1 70 ? -5.826 4.565 -4.785 1.00 85.44 70 GLU A CA 1
ATOM 593 C C . GLU A 1 70 ? -6.415 4.612 -3.369 1.00 85.44 70 GLU A C 1
ATOM 595 O O . GLU A 1 70 ? -5.871 5.278 -2.489 1.00 85.44 70 GLU A O 1
ATOM 600 N N . SER A 1 71 ? -7.494 3.863 -3.127 1.00 80.12 71 SER A N 1
ATOM 601 C CA . SER A 1 71 ? -8.138 3.779 -1.812 1.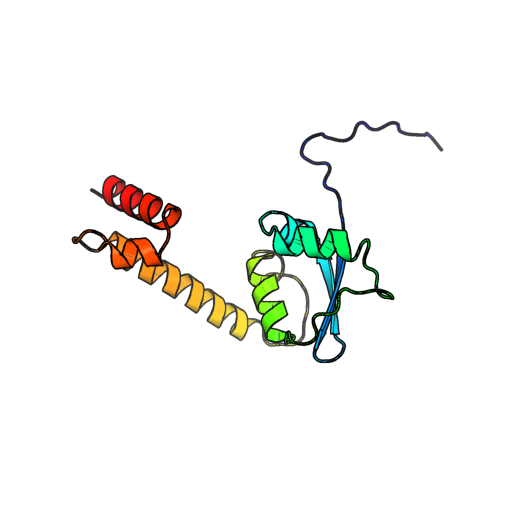00 80.12 71 SER A CA 1
ATOM 602 C C . SER A 1 71 ? -7.218 3.125 -0.776 1.00 80.12 71 SER A C 1
ATOM 604 O O . SER A 1 71 ? -7.087 3.627 0.339 1.00 80.12 71 SER A O 1
ATOM 606 N N . PHE A 1 72 ? -6.523 2.047 -1.155 1.00 83.12 72 PHE A N 1
ATOM 607 C CA . PHE A 1 72 ? -5.514 1.406 -0.311 1.00 83.12 72 PHE A CA 1
ATOM 608 C C . PHE A 1 72 ? -4.341 2.350 -0.001 1.00 83.12 72 PHE A C 1
ATOM 610 O O . PHE A 1 72 ? -3.930 2.475 1.152 1.00 83.12 72 PHE A O 1
ATOM 617 N N . LEU A 1 73 ? -3.849 3.086 -1.002 1.00 85.38 73 LEU A N 1
ATOM 618 C CA . LEU A 1 73 ? -2.826 4.114 -0.807 1.00 85.38 73 LEU A CA 1
ATOM 619 C C . LEU A 1 73 ? -3.312 5.241 0.110 1.00 85.38 73 LEU A C 1
ATOM 621 O O . LEU A 1 73 ? -2.520 5.735 0.902 1.00 85.38 73 LEU A O 1
ATOM 625 N N . GLY A 1 74 ? -4.592 5.615 0.069 1.00 78.19 74 GLY A N 1
ATOM 626 C CA . GLY A 1 74 ? -5.180 6.588 0.996 1.00 78.19 74 GLY A CA 1
ATOM 627 C C . GLY A 1 74 ? -5.070 6.174 2.468 1.00 78.19 74 GLY A C 1
ATOM 628 O O . GLY A 1 74 ? -4.829 7.023 3.323 1.00 78.19 74 GLY A O 1
ATOM 629 N N . VAL A 1 75 ? -5.158 4.871 2.761 1.00 79.44 75 VAL A N 1
ATOM 630 C CA . VAL A 1 75 ? -4.946 4.323 4.114 1.00 79.44 75 VAL A CA 1
ATOM 631 C C . VAL A 1 75 ? -3.467 4.371 4.513 1.00 79.44 75 VAL A C 1
ATOM 633 O O . VAL A 1 75 ? -3.149 4.696 5.655 1.00 79.44 75 VAL A O 1
ATOM 636 N N . LEU A 1 76 ? -2.555 4.077 3.580 1.00 81.00 76 LEU A N 1
ATOM 637 C CA . LEU A 1 76 ? -1.108 4.088 3.833 1.00 81.00 76 LEU A CA 1
ATOM 638 C C . LEU A 1 76 ? -0.509 5.505 3.892 1.00 81.00 76 LEU A C 1
ATOM 640 O O . LEU A 1 76 ? 0.474 5.731 4.597 1.00 81.00 76 LEU A O 1
ATOM 644 N N . TYR A 1 77 ? -1.114 6.460 3.181 1.00 79.75 77 TYR A N 1
ATOM 645 C CA . TYR A 1 77 ? -0.672 7.849 3.033 1.00 79.75 77 TYR A CA 1
ATOM 646 C C . TYR A 1 77 ? -1.747 8.861 3.470 1.00 79.75 77 TYR A C 1
ATOM 648 O O . TYR A 1 77 ? -2.130 9.733 2.681 1.00 79.75 77 TYR A O 1
ATOM 656 N N . PRO A 1 78 ? -2.195 8.831 4.737 1.00 67.44 78 PRO A N 1
ATOM 657 C CA . PRO A 1 78 ? -3.324 9.641 5.198 1.00 67.44 78 PRO A CA 1
ATOM 658 C C . PRO A 1 78 ? -3.095 11.164 5.107 1.00 67.44 78 PRO A C 1
ATOM 660 O O . PRO A 1 78 ? -4.056 11.925 5.115 1.00 67.44 78 PRO A O 1
ATOM 663 N N . VAL A 1 79 ? -1.842 11.628 4.978 1.00 54.88 79 VAL A N 1
ATOM 664 C CA . VAL A 1 79 ? -1.488 13.065 4.919 1.00 54.88 79 VAL A CA 1
ATOM 665 C C . VAL A 1 79 ? -1.013 13.519 3.525 1.00 54.88 79 VAL A C 1
ATOM 667 O O . VAL A 1 79 ? -1.160 14.687 3.170 1.00 54.88 79 VAL A O 1
ATOM 670 N N . TYR A 1 80 ? -0.484 12.618 2.688 1.00 48.22 80 TYR A N 1
ATOM 671 C CA . TYR A 1 80 ? 0.189 12.996 1.430 1.00 48.22 80 TYR A CA 1
ATOM 672 C C . TYR A 1 80 ? -0.739 13.062 0.209 1.00 48.22 80 TYR A C 1
ATOM 674 O O . TYR A 1 80 ? -0.462 13.811 -0.729 1.00 48.22 80 TYR A O 1
ATOM 682 N N . VAL A 1 81 ? -1.869 12.346 0.225 1.00 48.56 81 VAL A N 1
ATOM 683 C CA . VAL A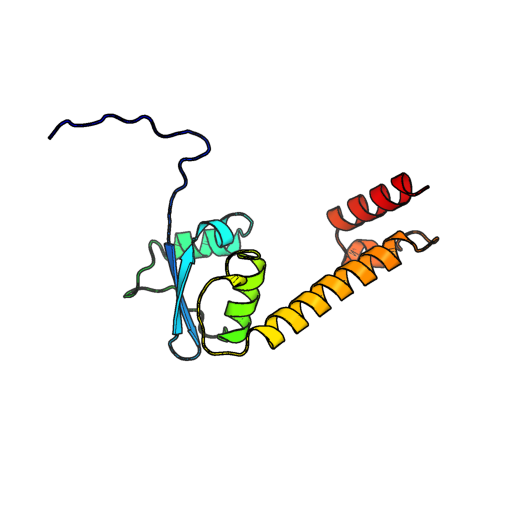 1 81 ? -2.851 12.356 -0.881 1.00 48.56 81 VAL A CA 1
ATOM 684 C C . VAL A 1 81 ? -3.584 13.706 -0.994 1.00 48.56 81 VAL A C 1
ATOM 686 O O . VAL A 1 81 ? -4.108 14.051 -2.051 1.00 48.56 81 VAL A O 1
ATOM 689 N N . ILE A 1 82 ? -3.553 14.534 0.056 1.00 48.19 82 ILE A N 1
ATOM 690 C CA . ILE A 1 82 ? -4.156 15.876 0.052 1.00 48.19 82 ILE A CA 1
ATOM 691 C C . ILE A 1 82 ? -3.402 16.824 -0.911 1.00 48.19 82 ILE A C 1
ATOM 693 O O . ILE A 1 82 ? -4.016 17.695 -1.534 1.00 48.19 82 ILE A O 1
ATOM 697 N N . ILE A 1 83 ? -2.090 16.632 -1.108 1.00 41.78 83 ILE A N 1
ATOM 698 C CA . ILE A 1 83 ? -1.206 17.666 -1.681 1.00 41.78 83 ILE A CA 1
ATOM 699 C C . ILE A 1 83 ? -0.841 17.414 -3.158 1.00 41.78 83 ILE A C 1
ATOM 701 O O . ILE A 1 83 ? -0.532 18.363 -3.876 1.00 41.78 83 ILE A O 1
ATOM 705 N N . THR A 1 84 ? -0.930 16.186 -3.683 1.00 39.81 84 THR A N 1
ATOM 706 C CA . THR A 1 84 ? -0.510 15.912 -5.073 1.00 39.81 84 THR A CA 1
ATOM 707 C C . THR A 1 84 ? -1.653 16.068 -6.088 1.00 39.81 84 THR A C 1
ATOM 709 O O . THR A 1 84 ? -2.822 15.757 -5.844 1.00 39.81 84 THR A O 1
ATOM 712 N N . SER A 1 85 ? -1.339 16.694 -7.224 1.00 47.09 85 SER A N 1
ATOM 713 C CA . SER A 1 85 ? -2.270 17.111 -8.279 1.00 47.09 85 SER A CA 1
ATOM 714 C C . SER A 1 85 ? -2.785 15.936 -9.116 1.00 47.09 85 SER A C 1
ATOM 716 O O . SER A 1 85 ? -2.016 15.316 -9.839 1.00 47.09 85 SER A O 1
ATOM 718 N N . SER A 1 86 ? -4.099 15.696 -9.116 1.00 37.19 86 SER A N 1
ATOM 719 C CA . SER A 1 86 ? -4.785 14.938 -10.172 1.00 37.19 86 SER A CA 1
ATOM 720 C C . SER A 1 86 ? -6.196 15.493 -10.397 1.00 37.19 86 SER A C 1
ATOM 722 O O . SER A 1 86 ? -6.860 15.936 -9.460 1.00 37.19 86 SER A O 1
ATOM 724 N N . LYS A 1 87 ? -6.621 15.513 -11.667 1.00 45.66 87 LYS A N 1
ATOM 725 C CA . LYS A 1 87 ? -7.786 16.212 -12.249 1.00 45.66 87 LYS A CA 1
ATOM 726 C C . LYS A 1 87 ? -9.154 15.554 -11.966 1.00 45.66 87 LYS A C 1
ATOM 728 O O . LYS A 1 87 ? -10.066 15.675 -12.779 1.00 45.66 87 LYS A O 1
ATOM 733 N N . ARG A 1 88 ? -9.337 14.875 -10.832 1.00 45.28 88 ARG A N 1
ATOM 734 C CA . ARG A 1 88 ? -10.675 14.479 -10.345 1.00 45.28 88 ARG A CA 1
ATOM 735 C C . ARG A 1 88 ? -11.087 15.439 -9.223 1.00 45.28 88 ARG A C 1
ATOM 737 O O . ARG A 1 88 ? -10.218 15.793 -8.426 1.00 45.28 88 ARG A O 1
ATOM 744 N N . PRO A 1 89 ? -12.354 15.893 -9.125 1.00 39.28 89 PRO A N 1
ATOM 745 C CA . PRO A 1 89 ? -12.774 16.765 -8.032 1.00 39.28 89 PRO A CA 1
ATOM 746 C C . PRO A 1 89 ? -12.545 16.059 -6.688 1.00 39.28 89 PRO A C 1
ATOM 748 O O . PRO A 1 89 ? -13.299 15.173 -6.289 1.00 39.28 89 PRO A O 1
ATOM 751 N N . LYS A 1 90 ? -11.473 16.462 -5.998 1.00 40.06 90 LYS A N 1
ATOM 752 C CA . LYS A 1 90 ? -10.968 15.917 -4.725 1.00 40.06 90 LYS A CA 1
ATOM 753 C C . LYS A 1 90 ? -12.007 15.924 -3.588 1.00 40.06 90 LYS A C 1
ATOM 755 O O . LYS A 1 90 ? -11.834 15.231 -2.592 1.00 40.06 90 LYS A O 1
ATOM 760 N N . ALA A 1 91 ? -13.106 16.658 -3.760 1.00 42.38 91 ALA A N 1
ATOM 761 C CA . ALA A 1 91 ? -14.205 16.751 -2.807 1.00 42.38 91 ALA A CA 1
ATOM 762 C C . ALA A 1 91 ? -14.971 15.431 -2.613 1.00 42.38 91 ALA A C 1
ATOM 764 O O . ALA A 1 91 ? -15.398 15.156 -1.501 1.00 42.38 91 ALA A O 1
ATOM 765 N N . LEU A 1 92 ? -15.123 14.589 -3.644 1.00 41.34 92 LEU A N 1
ATOM 766 C CA . LEU A 1 92 ? -15.909 13.348 -3.529 1.00 41.34 92 LEU A CA 1
ATOM 767 C C . LEU A 1 92 ? -15.184 12.260 -2.730 1.00 41.34 92 LEU A C 1
ATOM 769 O O . LEU A 1 92 ? -15.803 11.596 -1.904 1.00 41.34 92 LEU A O 1
ATOM 773 N N . ILE A 1 93 ? -13.869 12.121 -2.928 1.00 43.16 93 ILE A N 1
ATOM 774 C CA . ILE A 1 93 ? -13.051 11.153 -2.182 1.00 43.16 93 ILE A CA 1
ATOM 775 C C . ILE A 1 93 ? -12.862 11.634 -0.743 1.00 43.16 93 ILE A C 1
ATOM 777 O O . ILE A 1 93 ? -13.010 10.843 0.182 1.00 43.16 93 ILE A O 1
ATOM 781 N N . MET A 1 94 ? -12.635 12.938 -0.531 1.00 38.75 94 MET A N 1
ATOM 782 C CA . MET A 1 94 ? -12.577 13.497 0.819 1.00 38.75 94 MET A CA 1
ATOM 783 C C . MET A 1 94 ? -13.923 13.397 1.542 1.00 38.75 94 MET A C 1
ATOM 785 O O . MET A 1 94 ? -13.913 13.049 2.710 1.00 38.75 94 MET A O 1
ATOM 789 N N . HIS A 1 95 ? -15.060 13.606 0.867 1.00 43.97 95 HIS A N 1
ATOM 790 C CA . HIS A 1 95 ? -16.393 13.434 1.456 1.00 43.97 95 HIS A CA 1
ATOM 791 C C . HIS A 1 95 ? -16.695 11.970 1.794 1.00 43.97 95 HIS A C 1
ATOM 793 O O . HIS A 1 95 ? -17.219 11.685 2.861 1.00 43.97 95 HIS A O 1
ATOM 799 N N . GLN A 1 96 ? -16.358 11.014 0.923 1.00 44.34 96 GLN A N 1
ATOM 800 C CA . GLN A 1 96 ? -16.567 9.592 1.223 1.00 44.34 96 GLN A CA 1
ATOM 801 C C . GLN A 1 96 ? -15.642 9.098 2.339 1.00 44.34 96 GLN A C 1
ATOM 803 O O . GLN A 1 96 ? -16.091 8.353 3.206 1.00 44.34 96 GLN A O 1
ATOM 808 N N . PHE A 1 97 ? -14.382 9.541 2.366 1.00 46.09 97 PHE A N 1
ATOM 809 C CA . PHE A 1 97 ? -13.432 9.166 3.412 1.00 46.09 97 PHE A CA 1
ATOM 810 C C . PHE A 1 97 ? -13.715 9.888 4.733 1.00 46.09 97 PHE A C 1
ATOM 812 O O . PHE A 1 97 ? -13.618 9.269 5.785 1.00 46.09 97 PHE A O 1
ATOM 819 N N . SER A 1 98 ? -14.133 11.160 4.702 1.00 45.72 98 SER A N 1
ATOM 820 C CA . SER A 1 98 ? -14.589 11.881 5.894 1.00 45.72 98 SER A CA 1
ATOM 821 C C . SER A 1 98 ? -15.868 11.268 6.430 1.00 45.72 98 SER A C 1
ATOM 823 O O . SER A 1 98 ? -15.971 11.085 7.628 1.00 45.72 98 SER A O 1
ATOM 825 N N . HIS A 1 99 ? -16.806 10.879 5.568 1.00 49.25 99 HIS A N 1
ATOM 826 C CA . HIS A 1 99 ? -18.033 10.209 5.981 1.00 49.25 99 HIS A CA 1
ATOM 827 C C . HIS A 1 99 ? -17.754 8.805 6.524 1.00 49.25 99 HIS A C 1
ATOM 829 O O . HIS A 1 99 ? -18.368 8.421 7.507 1.00 49.25 99 HIS A O 1
ATOM 835 N N . PHE A 1 100 ? -16.808 8.051 5.953 1.00 50.22 100 PHE A N 1
ATOM 836 C CA . PHE A 1 100 ? -16.395 6.743 6.473 1.00 50.22 100 PHE A CA 1
ATOM 837 C C . PHE A 1 100 ? -15.638 6.860 7.800 1.00 50.22 100 PHE A C 1
ATOM 839 O O . PHE A 1 100 ? -15.959 6.154 8.747 1.00 50.22 100 PHE A O 1
ATOM 846 N N . ALA A 1 101 ? -14.682 7.785 7.907 1.00 51.09 101 ALA A N 1
ATOM 847 C CA . ALA A 1 101 ? -13.964 8.057 9.148 1.00 51.09 101 ALA A CA 1
ATOM 848 C C . ALA A 1 101 ? -14.893 8.633 10.226 1.00 51.09 101 ALA A C 1
ATOM 850 O O . ALA A 1 101 ? -14.750 8.294 11.396 1.00 51.09 101 ALA A O 1
ATOM 851 N N . GLN A 1 102 ? -15.859 9.467 9.845 1.00 53.62 102 GLN A N 1
ATOM 852 C CA . GLN A 1 102 ? -16.888 9.975 10.743 1.00 53.62 102 GLN A CA 1
ATOM 853 C C . GLN A 1 102 ? -17.833 8.853 11.165 1.00 53.62 102 GLN A C 1
ATOM 855 O O . GLN A 1 102 ? -18.022 8.690 12.351 1.00 53.62 102 GLN A O 1
ATOM 860 N N . HIS A 1 103 ? -18.308 7.991 10.261 1.00 58.91 103 HIS A N 1
ATOM 861 C CA . HIS A 1 103 ? -19.125 6.827 10.632 1.00 58.91 103 HIS A CA 1
ATOM 862 C C . HIS A 1 103 ? -18.373 5.838 11.519 1.00 58.91 103 HIS A C 1
ATOM 864 O O . HIS A 1 103 ? -18.971 5.248 12.410 1.00 58.91 103 HIS A O 1
ATOM 870 N N . LEU A 1 104 ? -17.073 5.645 11.293 1.00 55.09 104 LEU A N 1
ATOM 871 C CA . LEU A 1 104 ? -16.238 4.833 12.170 1.00 55.09 104 LEU A CA 1
ATOM 872 C C . LEU A 1 104 ? -16.099 5.477 13.547 1.00 55.09 104 LEU A C 1
ATOM 874 O O . LEU A 1 104 ? -16.237 4.773 14.539 1.00 55.09 104 LEU A O 1
ATOM 878 N N . ASN A 1 105 ? -15.873 6.791 13.620 1.00 62.94 105 ASN A N 1
ATOM 879 C CA . ASN A 1 105 ? -15.850 7.504 14.895 1.00 62.94 105 ASN A CA 1
ATOM 880 C C . ASN A 1 105 ? -17.219 7.482 15.578 1.00 62.94 105 ASN A C 1
ATOM 882 O O . ASN A 1 105 ? -17.269 7.175 16.755 1.00 62.94 105 ASN A O 1
ATOM 886 N N . ASP A 1 106 ? -18.316 7.717 14.866 1.00 70.06 106 ASP A N 1
ATOM 887 C CA . ASP A 1 106 ? -19.680 7.702 15.396 1.00 70.06 106 ASP A CA 1
ATOM 888 C C . ASP A 1 106 ? -20.058 6.301 15.882 1.00 70.06 106 ASP A C 1
ATOM 890 O O . ASP A 1 106 ? -20.623 6.153 16.959 1.00 70.06 106 ASP A O 1
ATOM 894 N N . ALA A 1 107 ? -19.690 5.250 15.142 1.00 62.91 107 ALA A N 1
ATOM 895 C CA . ALA A 1 107 ? -19.866 3.871 15.583 1.00 62.91 107 ALA A CA 1
ATOM 896 C C . ALA A 1 107 ? -19.008 3.567 16.817 1.00 62.91 107 ALA A C 1
ATOM 898 O O . ALA A 1 107 ? -19.473 2.912 17.746 1.00 62.91 107 ALA A O 1
ATOM 899 N N . TYR A 1 108 ? -17.773 4.064 16.858 1.00 66.19 108 TYR A N 1
ATOM 900 C CA . TYR A 1 108 ? -16.863 3.877 17.982 1.00 66.19 108 TYR A CA 1
ATOM 901 C C . TYR A 1 108 ? -17.323 4.652 19.230 1.00 66.19 108 TYR A C 1
ATOM 903 O O . TYR A 1 108 ? -17.275 4.120 20.335 1.00 66.19 108 TYR A O 1
ATOM 911 N N . VAL A 1 109 ? -17.845 5.868 19.058 1.00 73.44 109 VAL A N 1
ATOM 912 C CA . VAL A 1 109 ? -18.465 6.699 20.099 1.00 73.44 109 VAL A CA 1
ATOM 913 C C . VAL A 1 109 ? -19.748 6.044 20.591 1.00 73.44 109 VAL A C 1
ATOM 915 O O . VAL A 1 109 ? -19.869 5.814 21.786 1.00 73.44 109 VAL A O 1
ATOM 918 N N . ALA A 1 110 ? -20.646 5.624 19.698 1.00 75.56 110 ALA A N 1
ATOM 919 C CA . ALA A 1 110 ? -21.876 4.926 20.066 1.00 75.56 110 ALA A CA 1
ATOM 920 C C . ALA A 1 110 ? -21.588 3.629 20.837 1.00 75.56 110 ALA A C 1
ATOM 922 O O . ALA A 1 110 ? -22.270 3.310 21.810 1.00 75.56 110 ALA A O 1
ATOM 923 N N . VAL A 1 111 ? -20.548 2.887 20.444 1.00 76.31 111 VAL A N 1
ATOM 924 C CA . VAL A 1 111 ? -20.088 1.721 21.201 1.00 76.31 111 VAL A CA 1
ATOM 925 C C . VAL A 1 111 ? -19.496 2.147 22.547 1.00 76.31 111 VAL A C 1
ATOM 927 O O . VAL A 1 111 ? -19.811 1.520 23.549 1.00 76.31 111 VAL A O 1
ATOM 930 N N . CYS A 1 112 ? -18.691 3.201 22.642 1.00 76.00 112 CYS A N 1
ATOM 931 C CA . CYS A 1 112 ? -18.150 3.674 23.922 1.00 76.00 112 CYS A CA 1
ATOM 932 C C . CYS A 1 112 ? -19.230 4.215 24.881 1.00 76.00 112 CYS A C 1
ATOM 934 O O . CYS A 1 112 ? -19.145 3.961 26.077 1.00 76.00 112 CYS A O 1
ATOM 936 N N . GLU A 1 113 ? -20.265 4.886 24.384 1.00 80.25 113 GLU A N 1
ATOM 937 C CA . GLU A 1 113 ? -21.348 5.469 25.191 1.00 80.25 113 GLU A CA 1
ATOM 938 C C . GLU A 1 113 ? -22.394 4.439 25.644 1.00 80.25 113 GLU A C 1
ATOM 940 O O . GLU A 1 113 ? -23.152 4.679 26.586 1.00 80.25 113 GLU A O 1
ATOM 945 N N . ARG A 1 114 ? -22.434 3.264 25.004 1.00 84.25 114 ARG A N 1
ATOM 946 C CA . ARG A 1 114 ? -23.404 2.211 25.315 1.00 84.25 114 ARG A CA 1
ATOM 947 C C . ARG A 1 114 ? -23.213 1.673 26.754 1.00 84.25 114 ARG A C 1
ATOM 949 O O . ARG A 1 114 ? -22.101 1.261 27.104 1.00 84.25 114 ARG A O 1
ATOM 956 N N . PRO A 1 115 ? -24.273 1.616 27.589 1.00 79.62 115 PRO A N 1
ATOM 957 C CA . PRO A 1 115 ? -24.164 1.175 28.982 1.00 79.62 115 PRO A CA 1
ATOM 958 C C . PRO A 1 115 ? -23.850 -0.322 29.113 1.00 79.62 115 PRO A C 1
ATOM 960 O O . PRO A 1 115 ? -23.194 -0.734 30.076 1.00 79.62 115 PRO A O 1
ATOM 963 N N . GLU A 1 116 ? -24.265 -1.134 28.138 1.00 87.62 116 GLU A N 1
ATOM 964 C CA . GLU A 1 116 ? -24.017 -2.570 28.094 1.00 87.62 116 GLU A CA 1
ATOM 965 C C . GLU A 1 116 ? -22.589 -2.898 27.650 1.00 87.62 116 GLU A C 1
ATOM 967 O O . GLU A 1 116 ? -22.026 -2.291 26.729 1.00 87.62 116 GLU A O 1
ATOM 972 N N . ALA A 1 117 ? -22.013 -3.935 28.261 1.00 87.75 117 ALA A N 1
ATOM 973 C CA . ALA A 1 117 ? -20.745 -4.518 27.837 1.00 87.75 117 ALA A CA 1
ATOM 974 C C . ALA A 1 117 ? -20.790 -5.001 26.372 1.00 87.75 117 ALA A C 1
ATOM 976 O O . ALA A 1 117 ? -21.855 -5.240 25.797 1.00 87.75 117 ALA A O 1
ATOM 977 N N . LEU A 1 118 ? -19.613 -5.144 25.760 1.00 85.19 118 LEU A N 1
ATOM 978 C CA . LEU A 1 118 ? -19.496 -5.861 24.494 1.00 85.19 118 LEU A CA 1
ATOM 979 C C . LEU A 1 118 ? -19.852 -7.333 24.715 1.00 85.19 118 LEU A C 1
ATOM 981 O O . LEU A 1 118 ? -19.425 -7.955 25.690 1.00 85.19 118 LEU A O 1
ATOM 985 N N . THR A 1 119 ? -20.626 -7.898 23.799 1.00 88.50 119 THR A N 1
ATOM 986 C CA . THR A 1 119 ? -20.881 -9.336 23.765 1.00 88.50 119 THR A CA 1
ATOM 987 C C . THR A 1 119 ? -19.642 -10.084 23.276 1.00 88.50 119 THR A C 1
ATOM 989 O O . THR A 1 119 ? -18.781 -9.531 22.589 1.00 88.50 119 THR A O 1
ATOM 992 N N . LYS A 1 120 ? -19.569 -11.386 23.572 1.00 81.75 120 LYS A N 1
ATOM 993 C CA . LYS A 1 120 ? -18.479 -12.247 23.091 1.00 81.75 120 LYS A CA 1
ATOM 994 C C . LYS A 1 120 ? -18.346 -12.212 21.560 1.00 81.75 120 LYS A C 1
ATOM 996 O O . LYS A 1 120 ? -17.242 -12.078 21.049 1.00 81.75 120 LYS A O 1
ATOM 1001 N N . GLN A 1 121 ? -19.471 -12.273 20.845 1.00 80.50 121 GLN A N 1
ATOM 1002 C CA . GLN A 1 121 ? -19.494 -12.261 19.381 1.00 80.50 121 GLN A CA 1
ATOM 1003 C C . GLN A 1 121 ? -19.041 -10.912 18.797 1.00 80.50 121 GLN A C 1
ATOM 1005 O O . GLN A 1 121 ? -18.365 -10.880 17.771 1.00 80.50 121 GLN A O 1
ATOM 1010 N N . GLU A 1 122 ? -19.395 -9.791 19.434 1.00 79.62 122 GLU A N 1
ATOM 1011 C CA . GLU A 1 122 ? -18.884 -8.468 19.047 1.00 79.62 122 GLU A CA 1
ATOM 1012 C C . GLU A 1 122 ? -17.373 -8.376 19.284 1.00 79.62 122 GLU A C 1
ATOM 1014 O O . GLU A 1 122 ? -16.647 -7.918 18.405 1.00 79.62 122 GLU A O 1
ATOM 1019 N N . GLY A 1 123 ? -16.889 -8.872 20.427 1.00 80.50 123 GLY A N 1
ATOM 1020 C CA . GLY A 1 123 ? -15.461 -8.894 20.739 1.00 80.50 123 GLY A CA 1
ATOM 1021 C C . GLY A 1 123 ? -14.640 -9.731 19.753 1.00 80.50 123 GLY A C 1
ATOM 1022 O O . GLY A 1 123 ? -13.577 -9.299 19.315 1.00 80.50 123 GLY A O 1
ATOM 1023 N N . GLU A 1 124 ? -15.161 -10.887 19.335 1.00 79.44 124 GLU A N 1
ATOM 1024 C CA . GLU A 1 124 ? -14.536 -11.737 18.311 1.00 79.44 124 GLU A CA 1
ATOM 1025 C C . GLU A 1 124 ? -14.455 -11.045 16.940 1.00 79.44 124 GLU A C 1
ATOM 1027 O O . GLU A 1 124 ? -13.480 -11.233 16.216 1.00 79.44 124 GLU A O 1
ATOM 1032 N N . ARG A 1 125 ? -15.453 -10.225 16.584 1.00 71.19 125 ARG A N 1
ATOM 1033 C CA . ARG A 1 125 ? -15.482 -9.481 15.312 1.00 71.19 125 ARG A CA 1
ATOM 1034 C C . ARG A 1 125 ? -14.575 -8.251 15.304 1.00 71.19 125 ARG A C 1
ATOM 1036 O O . ARG A 1 125 ? -14.033 -7.924 14.255 1.00 71.19 125 ARG A O 1
ATOM 1043 N N . LEU A 1 126 ? -14.448 -7.566 16.440 1.00 77.75 126 LEU A N 1
ATOM 1044 C CA . LEU A 1 126 ? -13.648 -6.343 16.583 1.00 77.75 126 LEU A CA 1
ATOM 1045 C C . LEU A 1 126 ? -12.148 -6.630 16.722 1.00 77.75 126 LEU A C 1
ATOM 1047 O O . LEU A 1 126 ? -11.327 -5.823 16.296 1.00 77.75 126 LEU A O 1
ATOM 1051 N N . GLY A 1 127 ? -11.792 -7.780 17.298 1.00 81.25 127 GLY A N 1
ATOM 1052 C CA . GLY A 1 127 ? -10.410 -8.108 17.632 1.00 81.25 127 GLY A CA 1
ATOM 1053 C C . GLY A 1 127 ? -9.980 -7.540 18.988 1.00 81.25 127 GLY A C 1
ATOM 1054 O O . GLY A 1 127 ? -10.551 -6.584 19.512 1.00 81.25 127 GLY A O 1
ATOM 1055 N N . LEU A 1 128 ? -8.966 -8.172 19.585 1.00 74.56 128 LEU A N 1
ATOM 1056 C CA . LEU A 1 128 ? -8.571 -7.942 20.978 1.00 74.56 128 LEU A CA 1
ATOM 1057 C C . LEU A 1 128 ? -8.126 -6.497 21.252 1.00 74.56 128 LEU A C 1
ATOM 1059 O O . LEU A 1 128 ? -8.509 -5.933 22.275 1.00 74.56 128 LEU A O 1
ATOM 1063 N N . ASP A 1 129 ? -7.363 -5.896 20.340 1.00 71.62 129 ASP A N 1
ATOM 1064 C CA . ASP A 1 129 ? -6.820 -4.544 20.519 1.00 71.62 129 ASP A CA 1
ATOM 1065 C C . ASP A 1 129 ? -7.932 -3.492 20.622 1.00 71.62 129 ASP A C 1
ATOM 1067 O O . ASP A 1 129 ? -7.932 -2.668 21.540 1.00 71.62 129 ASP A O 1
ATOM 1071 N N . GLU A 1 130 ? -8.933 -3.567 19.742 1.00 76.12 130 GLU A N 1
ATOM 1072 C CA . GLU A 1 130 ? -10.079 -2.655 19.764 1.00 76.12 130 GLU A CA 1
ATOM 1073 C C . GLU A 1 130 ? -10.965 -2.898 20.993 1.00 76.12 130 GLU A C 1
ATOM 1075 O O . GLU A 1 130 ? -11.410 -1.946 21.631 1.00 76.12 130 GLU A O 1
ATOM 1080 N N . VAL A 1 131 ? -11.148 -4.155 21.415 1.00 83.31 131 VAL A N 1
ATOM 1081 C CA . VAL A 1 131 ? -11.874 -4.489 22.654 1.00 83.31 131 VAL A CA 1
ATOM 1082 C C . VAL A 1 131 ? -11.192 -3.891 23.886 1.00 83.31 131 VAL A C 1
ATOM 1084 O O . VAL A 1 131 ? -11.870 -3.321 24.747 1.00 83.31 131 VAL A O 1
ATOM 1087 N N . ILE A 1 132 ? -9.863 -3.991 23.981 1.00 82.50 132 ILE A N 1
ATOM 1088 C CA . ILE A 1 132 ? -9.082 -3.409 25.081 1.00 82.50 132 ILE A CA 1
ATOM 1089 C C . ILE A 1 132 ? -9.228 -1.888 25.078 1.00 82.50 132 ILE A C 1
ATOM 1091 O O . ILE A 1 132 ? -9.484 -1.285 26.122 1.00 82.50 132 ILE A O 1
ATOM 1095 N N . LYS A 1 133 ? -9.101 -1.265 23.906 1.00 79.56 133 LYS A N 1
ATOM 1096 C CA . LYS A 1 133 ? -9.177 0.188 23.746 1.00 79.56 133 LYS A CA 1
ATOM 1097 C C . LYS A 1 133 ? -10.561 0.737 24.105 1.00 79.56 133 LYS A C 1
ATOM 1099 O O . LYS A 1 133 ? -10.643 1.694 24.874 1.00 79.56 133 LYS A O 1
ATOM 1104 N N . ILE A 1 134 ? -11.634 0.094 23.638 1.00 82.38 134 ILE A N 1
ATOM 1105 C CA . ILE A 1 134 ? -13.025 0.438 23.980 1.00 82.38 134 ILE A CA 1
ATOM 1106 C C . ILE A 1 134 ? -13.266 0.264 25.484 1.00 82.38 134 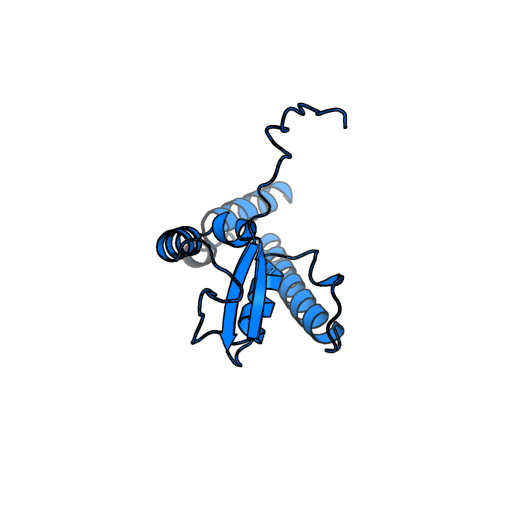ILE A C 1
ATOM 1108 O O . ILE A 1 134 ? -13.851 1.135 26.126 1.00 82.38 134 ILE A O 1
ATOM 1112 N N . SER A 1 135 ? -12.790 -0.840 26.069 1.00 83.88 135 SER A N 1
ATOM 1113 C CA . SER A 1 135 ? -12.963 -1.118 27.502 1.00 83.88 135 SER A CA 1
ATOM 1114 C C . SER A 1 135 ? -12.259 -0.081 28.374 1.00 83.88 135 SER A C 1
ATOM 1116 O O . SER A 1 135 ? -12.847 0.404 29.339 1.00 83.88 135 SER A O 1
ATOM 1118 N N . LYS A 1 136 ? -11.033 0.307 28.003 1.00 83.50 136 LYS A N 1
ATOM 1119 C CA . LYS A 1 136 ? -10.280 1.364 28.680 1.00 83.50 136 LYS A CA 1
ATOM 1120 C C . LYS A 1 136 ? -11.004 2.707 28.605 1.00 83.50 136 LYS A C 1
ATOM 1122 O O . LYS A 1 136 ? -11.212 3.346 29.626 1.00 83.50 136 LYS A O 1
ATOM 1127 N N . MET A 1 137 ? -11.442 3.107 27.414 1.00 79.19 137 MET A N 1
ATOM 1128 C CA . MET A 1 137 ? -12.139 4.383 27.224 1.00 79.19 137 MET A CA 1
ATOM 1129 C C . MET A 1 137 ? -13.452 4.458 28.009 1.00 79.19 137 MET A C 1
ATOM 1131 O O . MET A 1 137 ? -13.748 5.486 28.609 1.00 79.19 137 MET A O 1
ATOM 1135 N N . ARG A 1 138 ? -14.214 3.360 28.071 1.00 83.50 138 ARG A N 1
ATOM 1136 C CA . ARG A 1 138 ? -15.427 3.261 28.900 1.00 83.50 138 ARG A CA 1
ATOM 1137 C C . ARG A 1 138 ? -15.150 3.361 30.396 1.00 83.50 138 ARG A C 1
ATOM 1139 O O . ARG A 1 138 ? -16.007 3.840 31.131 1.00 83.50 138 ARG A O 1
ATOM 1146 N N . GLN A 1 139 ? -14.003 2.860 30.844 1.00 80.94 139 GLN A N 1
ATOM 1147 C CA . GLN A 1 139 ? -13.582 2.960 32.237 1.00 80.94 139 GLN A CA 1
ATOM 1148 C C . GLN A 1 139 ? -13.147 4.386 32.582 1.00 80.94 139 GLN A C 1
ATOM 1150 O O . GLN A 1 139 ? -13.536 4.878 33.630 1.00 80.94 139 GLN A O 1
ATOM 1155 N N . ASP A 1 140 ? -12.397 5.047 31.697 1.00 75.19 140 ASP A N 1
ATOM 1156 C CA . ASP A 1 140 ? -11.909 6.418 31.899 1.00 75.19 140 ASP A CA 1
ATOM 1157 C C . ASP A 1 140 ? -13.043 7.469 31.839 1.00 75.19 140 ASP A C 1
ATOM 1159 O O . ASP A 1 140 ? -12.906 8.563 32.382 1.00 75.19 140 ASP A O 1
ATOM 1163 N N . ALA A 1 141 ? -14.161 7.151 31.174 1.00 67.12 141 ALA A N 1
ATOM 1164 C CA . ALA A 1 141 ? -15.342 8.012 31.057 1.00 67.12 141 ALA A CA 1
ATOM 1165 C C . ALA A 1 141 ? -16.356 7.872 32.216 1.00 67.12 141 ALA A C 1
ATOM 1167 O O . ALA A 1 141 ? -17.386 8.550 32.200 1.00 67.12 141 ALA A O 1
ATOM 1168 N N . ARG A 1 142 ? -16.103 6.985 33.186 1.00 61.09 142 ARG A N 1
ATOM 1169 C CA . ARG A 1 142 ? -16.940 6.746 34.375 1.00 61.09 142 ARG A CA 1
ATOM 1170 C C . ARG A 1 142 ? -16.235 7.224 35.636 1.00 61.09 142 ARG A C 1
ATOM 1172 O O . ARG A 1 142 ? -16.953 7.747 36.514 1.00 61.09 142 ARG A O 1
#

Mean predicted aligned error: 15.44 Å

Nearest PDB structures (foldseek):
  8k8t-assembly1_L  TM=3.980E-01  e=8.199E-03  Homo sapiens
  8h33-assembly1_B  TM=3.991E-01  e=5.961E-03  Homo sapiens
  8khp-assembly1_B  TM=4.185E-01  e=7.218E-03  Homo sapiens
  6r7f-assembly1_Q  TM=4.263E-01  e=3.105E-01  Homo sapiens
  5nlb-assembly1_A-2  TM=3.761E-01  e=1.540E-01  Homo sapiens

InterPro domains:
  IPR000210 BTB/POZ domain [PF00651] (22-92)
  IPR000210 BTB/POZ domain [PS50097] (18-85)
  IPR011333 SKP1/BTB/POZ domain superfamily [G3DSA:3.30.710.10] (15-135)
  IPR011333 SKP1/BTB/POZ domain superfamily [SSF54695] (21-87)

Sequence (142 aa):
TPVFTAKKHETFYFRDEMVFFLVLEDTLFKVHSFFFERDSEYFRAMFRRHGTSSESRPIVLCNVSIMSFESFLGVLYPVYVIITSSKRPKALIMHQFSHFAQHLNDAYVAVCERPEALTKQEGERLGLDEVIKISKMRQDAR

Foldseek 3Di:
DDDDDDDADPPPNDDQQWAWEQEPPRDIDIDGLCLVPVPDPPSVVLCVVQDRADPVRHHYPYPADPVNVVVVVCVSCVPPVVPDDDPDPPVVVCVVVVVVVVVVVVVLVCLLPDPDQDDPVNCVVCDDVSSVVSVVSNVVVD

Secondary structure (DSSP, 8-state):
-----PPPPSSS-----EEEEEETTTEEEEEETHHHHTT-HHHHHHHHHH-S-BTTB-EE-TT--HHHHHHHHHHH-TTTTTTS--SS-THHHHHHHHHHHHHHHHHHHHHHH-SSPPPHHHHHHH-HHHHHHHHHHHHHT-